Protein AF-A0A1I4GVE9-F1 (afdb_monomer_lite)

Radius of gyration: 15.04 Å; chains: 1; bounding box: 39×34×40 Å

pLDDT: mean 74.37, std 15.17, range [41.44, 95.19]

Structure (mmCIF, N/CA/C/O backbone):
data_AF-A0A1I4GVE9-F1
#
_entry.id   AF-A0A1I4GVE9-F1
#
loop_
_atom_site.group_PDB
_atom_site.id
_atom_site.type_symbol
_atom_site.label_atom_id
_atom_site.label_alt_id
_atom_site.label_comp_id
_atom_site.label_asym_id
_atom_site.label_entity_id
_atom_site.label_seq_id
_atom_site.pdbx_PDB_ins_code
_atom_site.Cartn_x
_atom_site.Cartn_y
_atom_site.Cartn_z
_atom_site.occupancy
_atom_site.B_iso_or_equiv
_atom_site.auth_seq_id
_atom_site.auth_comp_id
_atom_site.auth_asym_id
_atom_site.auth_atom_id
_atom_site.pdbx_PDB_model_num
ATOM 1 N N . MET A 1 1 ? 8.252 17.056 12.351 1.00 48.03 1 MET A N 1
ATOM 2 C CA . MET A 1 1 ? 9.646 16.942 11.868 1.00 48.03 1 MET A CA 1
ATOM 3 C C . MET A 1 1 ? 9.617 17.263 10.377 1.00 48.03 1 MET A C 1
ATOM 5 O O . MET A 1 1 ? 8.660 16.851 9.738 1.00 48.03 1 MET A O 1
ATOM 9 N N . VAL A 1 2 ? 10.546 18.068 9.852 1.00 52.19 2 VAL A N 1
ATOM 10 C CA . VAL A 1 2 ? 10.634 18.364 8.405 1.00 52.19 2 VAL A CA 1
ATOM 11 C C . VAL A 1 2 ? 11.435 17.236 7.752 1.00 52.19 2 VAL A C 1
ATOM 13 O O . VAL A 1 2 ? 12.454 16.843 8.314 1.00 52.19 2 VAL A O 1
ATOM 16 N N . PHE A 1 3 ? 10.951 16.693 6.633 1.00 45.41 3 PHE A N 1
ATOM 17 C CA . PHE A 1 3 ? 11.637 15.646 5.869 1.00 45.41 3 PHE A CA 1
ATOM 18 C C . PHE A 1 3 ? 13.002 16.144 5.368 1.00 45.41 3 PHE A C 1
ATOM 20 O O . PHE A 1 3 ? 13.081 17.218 4.769 1.00 45.41 3 PHE A O 1
ATOM 27 N N . ASP A 1 4 ? 14.058 15.369 5.619 1.00 55.31 4 ASP A N 1
ATOM 28 C CA . ASP A 1 4 ? 15.415 15.608 5.129 1.00 55.31 4 ASP A CA 1
ATOM 29 C C . ASP A 1 4 ? 15.793 14.530 4.095 1.00 55.31 4 ASP A C 1
ATOM 31 O O . ASP A 1 4 ? 16.077 13.389 4.476 1.00 55.31 4 ASP A O 1
ATOM 35 N N . PRO A 1 5 ? 15.855 14.868 2.791 1.00 46.38 5 PRO A N 1
ATOM 36 C CA . PRO A 1 5 ? 16.192 13.907 1.745 1.00 46.38 5 PRO A CA 1
ATOM 37 C C . PRO A 1 5 ? 17.630 13.375 1.847 1.00 46.38 5 PRO A C 1
ATOM 39 O O . PRO A 1 5 ? 17.944 12.365 1.218 1.00 46.38 5 PRO A O 1
ATOM 42 N N . ALA A 1 6 ? 18.515 13.998 2.636 1.00 58.88 6 ALA A N 1
ATOM 43 C CA . ALA A 1 6 ? 19.870 13.506 2.882 1.00 58.88 6 ALA A CA 1
ATOM 44 C C . ALA A 1 6 ? 19.938 12.456 4.009 1.00 58.8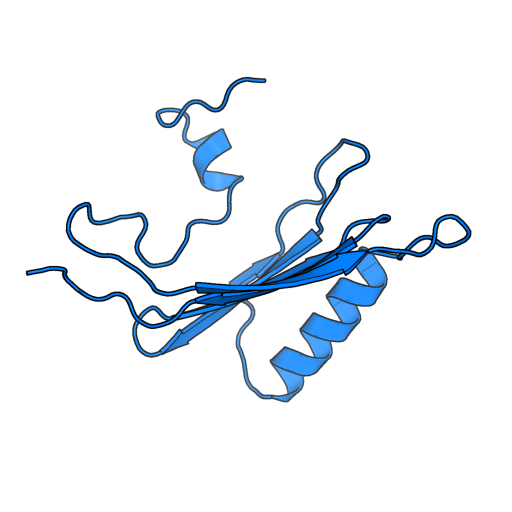8 6 ALA A C 1
ATOM 46 O O . ALA A 1 6 ? 20.916 11.704 4.076 1.00 58.88 6 ALA A O 1
ATOM 47 N N . ASN A 1 7 ? 18.897 12.322 4.832 1.00 68.56 7 ASN A N 1
ATOM 48 C CA . ASN A 1 7 ? 18.871 11.410 5.971 1.00 68.56 7 ASN A CA 1
ATOM 49 C C . ASN A 1 7 ? 18.470 9.977 5.563 1.00 68.56 7 ASN A C 1
ATOM 51 O O . ASN A 1 7 ? 17.321 9.723 5.213 1.00 68.56 7 ASN A O 1
ATOM 55 N N . GLN A 1 8 ? 19.408 9.025 5.649 1.00 57.44 8 GLN A N 1
ATOM 56 C CA . GLN A 1 8 ? 19.193 7.619 5.267 1.00 57.44 8 GLN A CA 1
ATOM 57 C C . GLN A 1 8 ? 18.091 6.932 6.086 1.00 57.44 8 GLN A C 1
ATOM 59 O O . GLN A 1 8 ? 17.283 6.221 5.513 1.00 57.44 8 GLN A O 1
ATOM 64 N N . GLU A 1 9 ? 18.005 7.184 7.392 1.00 63.44 9 GLU A N 1
ATOM 65 C CA . GLU A 1 9 ? 16.994 6.570 8.262 1.00 63.44 9 GLU A CA 1
ATOM 66 C C . GLU A 1 9 ? 15.580 7.063 7.916 1.00 63.44 9 GLU A C 1
ATOM 68 O O . GLU A 1 9 ? 14.628 6.288 7.922 1.00 63.44 9 GLU A O 1
ATOM 73 N N . GLN A 1 10 ? 15.440 8.341 7.537 1.00 57.66 10 GLN A N 1
ATOM 74 C CA . GLN A 1 10 ? 14.177 8.867 7.013 1.00 57.66 10 GLN A CA 1
ATOM 75 C C . GLN A 1 10 ? 13.872 8.320 5.619 1.00 57.66 10 GLN A C 1
ATOM 77 O O . GLN A 1 10 ? 12.725 7.994 5.350 1.00 57.66 10 GLN A O 1
ATOM 82 N N . ARG A 1 11 ? 14.871 8.172 4.741 1.00 57.22 11 ARG A N 1
ATOM 83 C CA . ARG A 1 11 ? 14.666 7.564 3.419 1.00 57.22 11 ARG A CA 1
ATOM 84 C C . ARG A 1 11 ? 14.250 6.096 3.508 1.00 57.22 11 ARG A C 1
ATOM 86 O O . ARG A 1 11 ? 13.364 5.683 2.772 1.00 57.22 11 ARG A O 1
ATOM 93 N N . ASP A 1 12 ? 14.853 5.334 4.411 1.00 57.88 12 ASP A N 1
ATOM 94 C CA . ASP A 1 12 ? 14.545 3.916 4.626 1.00 57.88 12 ASP A CA 1
ATOM 95 C C . ASP A 1 12 ? 13.172 3.719 5.291 1.00 57.88 12 ASP A C 1
ATOM 97 O O . ASP A 1 12 ? 12.582 2.644 5.205 1.00 57.88 12 ASP A O 1
ATOM 101 N N . ALA A 1 13 ? 12.652 4.758 5.950 1.00 54.41 13 ALA A N 1
ATOM 102 C CA . ALA A 1 13 ? 11.342 4.749 6.590 1.00 54.41 13 ALA A CA 1
ATOM 103 C C . ALA A 1 13 ? 10.175 5.103 5.644 1.00 54.41 13 ALA A C 1
ATOM 105 O O . ALA A 1 13 ? 9.022 4.979 6.063 1.00 54.41 13 ALA A O 1
ATOM 106 N N . TRP A 1 14 ? 10.444 5.562 4.415 1.00 50.34 14 TRP A N 1
ATOM 107 C CA . TRP A 1 14 ? 9.430 6.013 3.450 1.00 50.34 14 TRP A CA 1
ATOM 108 C C . TRP A 1 14 ? 9.320 5.061 2.254 1.00 50.34 14 TRP A C 1
ATOM 110 O O . TRP A 1 14 ? 10.302 4.449 1.839 1.00 50.34 14 TRP A O 1
ATOM 120 N N . ASP A 1 15 ? 8.104 4.918 1.718 1.00 52.06 15 ASP A N 1
ATOM 121 C CA . ASP A 1 15 ? 7.857 4.137 0.505 1.00 52.06 15 ASP A CA 1
ATOM 122 C C . ASP A 1 15 ? 8.218 4.985 -0.717 1.00 52.06 15 ASP A C 1
ATOM 124 O O . ASP A 1 15 ? 7.695 6.087 -0.892 1.00 52.06 15 ASP A O 1
ATOM 128 N N . TRP A 1 16 ? 9.159 4.491 -1.516 1.00 55.78 16 TRP A N 1
ATOM 129 C CA . TRP A 1 16 ? 9.577 5.145 -2.750 1.00 55.78 16 TRP A CA 1
ATOM 130 C C . TRP A 1 16 ? 8.739 4.598 -3.893 1.00 55.78 16 TRP A C 1
ATOM 132 O O . TRP A 1 16 ? 8.689 3.384 -4.116 1.00 55.78 16 TRP A O 1
ATOM 142 N N . GLY A 1 17 ? 8.135 5.503 -4.655 1.00 55.31 17 GLY A N 1
ATOM 143 C CA . GLY A 1 17 ? 7.556 5.185 -5.942 1.00 55.31 17 GLY A CA 1
ATOM 144 C C . GLY A 1 17 ? 8.620 4.560 -6.852 1.00 55.31 17 GLY A C 1
ATOM 145 O O . GLY A 1 17 ? 9.808 4.892 -6.784 1.00 55.31 17 GLY A O 1
ATOM 146 N N . PRO A 1 18 ? 8.235 3.638 -7.737 1.00 56.88 18 PRO A N 1
ATOM 147 C CA . PRO A 1 18 ? 9.192 2.861 -8.521 1.00 56.88 18 PRO A CA 1
ATOM 148 C C . PRO A 1 18 ? 9.983 3.694 -9.550 1.00 56.88 18 PRO A C 1
ATOM 150 O O . PRO A 1 18 ? 10.963 3.189 -10.098 1.00 56.88 18 PRO A O 1
ATOM 153 N N . CYS A 1 19 ? 9.622 4.966 -9.773 1.00 62.94 19 CYS A N 1
ATOM 154 C CA . CYS A 1 19 ? 10.345 5.890 -10.656 1.00 62.94 19 CYS A CA 1
ATOM 155 C C . CYS A 1 19 ? 11.131 6.987 -9.914 1.00 62.94 19 CYS A C 1
ATOM 157 O O . CYS A 1 19 ? 11.764 7.814 -10.567 1.00 62.94 19 CYS A O 1
ATOM 159 N N . ASP A 1 20 ? 11.155 6.986 -8.576 1.00 60.06 20 ASP A N 1
ATOM 160 C CA . ASP A 1 20 ? 11.722 8.081 -7.767 1.00 60.06 20 ASP A CA 1
ATOM 161 C C . ASP A 1 20 ? 13.254 8.237 -7.884 1.00 60.06 20 ASP A C 1
ATOM 163 O O . ASP A 1 20 ? 13.826 9.207 -7.387 1.00 60.06 20 ASP A O 1
ATOM 167 N N . ASN A 1 21 ? 13.934 7.311 -8.570 1.00 52.69 21 ASN A N 1
ATOM 168 C CA . ASN A 1 21 ? 15.392 7.294 -8.705 1.00 52.69 21 ASN A CA 1
ATOM 169 C C . ASN A 1 21 ? 15.938 7.944 -9.995 1.00 52.69 21 ASN A C 1
ATOM 171 O O . ASN A 1 21 ? 17.150 8.144 -10.080 1.00 52.69 21 ASN A O 1
ATOM 175 N N . GLU A 1 22 ? 15.110 8.307 -10.986 1.00 54.88 22 GLU A N 1
ATOM 176 C CA . GLU A 1 22 ? 15.590 8.945 -12.227 1.00 54.88 22 GLU A CA 1
ATOM 177 C C . GLU A 1 22 ? 14.774 10.192 -12.614 1.00 54.88 22 GLU A C 1
ATOM 179 O O . GLU A 1 22 ? 13.592 10.112 -12.930 1.00 54.88 22 GLU A O 1
ATOM 184 N N . ALA A 1 23 ? 15.434 11.359 -12.662 1.00 53.28 23 ALA A N 1
ATOM 185 C CA . ALA A 1 23 ? 14.811 12.672 -12.897 1.00 53.28 23 ALA A CA 1
ATOM 186 C C . ALA A 1 23 ? 14.120 12.848 -14.268 1.00 53.28 23 ALA A C 1
ATOM 188 O O . ALA A 1 23 ? 13.421 13.837 -14.479 1.00 53.28 23 ALA A O 1
ATOM 189 N N . THR A 1 24 ? 14.331 11.929 -15.212 1.00 53.34 24 THR A N 1
ATOM 190 C CA . THR A 1 24 ? 13.750 11.954 -16.568 1.00 53.34 24 THR A CA 1
ATOM 191 C C . THR A 1 24 ? 12.631 10.932 -16.757 1.00 53.34 24 THR A C 1
ATOM 193 O O . THR A 1 24 ? 12.112 10.770 -17.865 1.00 53.34 24 THR A O 1
ATOM 196 N N . THR A 1 25 ? 12.241 10.259 -15.680 1.00 64.56 25 THR A N 1
ATOM 197 C CA . THR A 1 25 ? 11.281 9.165 -15.705 1.00 64.56 25 THR A CA 1
ATOM 198 C C . THR A 1 25 ? 10.072 9.561 -14.870 1.00 64.56 25 THR A C 1
ATOM 200 O O . THR A 1 25 ? 10.208 10.062 -13.759 1.00 64.56 25 THR A O 1
ATOM 203 N N . GLY A 1 26 ? 8.871 9.392 -15.415 1.00 67.00 26 GLY A N 1
ATOM 204 C CA . GLY A 1 26 ? 7.635 9.629 -14.680 1.00 67.00 26 GLY A CA 1
ATOM 205 C C . GLY A 1 26 ? 6.712 8.434 -14.706 1.00 67.00 26 GLY A C 1
ATOM 206 O O . GLY A 1 26 ? 6.968 7.424 -15.358 1.00 67.00 26 GLY A O 1
ATOM 207 N N . GLN A 1 27 ? 5.617 8.583 -13.975 1.00 76.00 27 GLN A N 1
ATOM 208 C CA . GLN A 1 27 ? 4.654 7.525 -13.761 1.00 76.00 27 GLN A CA 1
ATOM 209 C C . GLN A 1 27 ? 3.246 8.097 -13.735 1.00 76.00 27 GLN A C 1
ATOM 211 O O . GLN A 1 27 ? 2.986 9.114 -13.090 1.00 76.00 27 GLN A O 1
ATOM 216 N N . TYR A 1 28 ? 2.316 7.416 -14.395 1.00 77.38 28 TYR A N 1
ATOM 217 C CA . TYR A 1 28 ? 0.899 7.689 -14.202 1.00 77.38 28 TYR A CA 1
ATOM 218 C C . TYR A 1 28 ? 0.405 6.933 -12.979 1.00 77.38 28 TYR A C 1
ATOM 220 O O . TYR A 1 28 ? 0.676 5.743 -12.836 1.00 77.38 28 TYR A O 1
ATOM 228 N N . SER A 1 29 ? -0.338 7.618 -12.115 1.00 82.12 29 SER A N 1
ATOM 229 C CA . SER A 1 29 ? -0.904 7.015 -10.911 1.00 82.12 29 SER A CA 1
ATOM 230 C C . SER A 1 29 ? -2.409 7.237 -10.859 1.00 82.12 29 SER A C 1
ATOM 232 O O . SER A 1 29 ? -2.896 8.331 -11.150 1.00 82.12 29 SER A O 1
ATOM 234 N N . VAL A 1 30 ? -3.143 6.200 -10.469 1.00 82.94 30 VAL A N 1
ATOM 235 C CA . VAL A 1 30 ? -4.564 6.283 -10.131 1.00 82.94 30 VAL A CA 1
ATOM 236 C C . VAL A 1 30 ? -4.698 6.110 -8.629 1.00 82.94 30 VAL A C 1
ATOM 238 O O . VAL A 1 30 ? -4.187 5.149 -8.060 1.00 82.94 30 VAL A O 1
ATOM 241 N N . PHE A 1 31 ? -5.408 7.044 -8.003 1.00 86.62 31 PHE A N 1
ATOM 242 C CA . PHE A 1 31 ? -5.641 7.078 -6.567 1.00 86.62 31 PHE A CA 1
ATOM 243 C C . PHE A 1 31 ? -7.131 6.998 -6.271 1.00 86.62 31 PHE A C 1
ATOM 245 O O . PHE A 1 31 ? -7.918 7.798 -6.783 1.00 86.62 31 PHE A O 1
ATOM 252 N N . VAL A 1 32 ? -7.511 6.059 -5.411 1.00 89.06 32 VAL A N 1
ATOM 253 C CA . VAL A 1 32 ? -8.872 5.952 -4.887 1.00 89.06 32 VAL A CA 1
ATOM 254 C C . VAL A 1 32 ? -8.816 6.019 -3.372 1.00 89.06 32 VAL A C 1
ATOM 256 O O . VAL A 1 32 ? -8.060 5.277 -2.753 1.00 89.06 32 VAL A O 1
ATOM 259 N N . VAL A 1 33 ? -9.648 6.878 -2.778 1.00 90.94 33 VAL A N 1
ATOM 260 C CA . VAL A 1 33 ? -9.761 7.038 -1.326 1.00 90.94 33 VAL A CA 1
ATOM 261 C C . VAL A 1 33 ? -11.199 6.882 -0.862 1.00 90.94 33 VAL A C 1
ATOM 263 O O . VAL A 1 33 ? -12.124 7.463 -1.427 1.00 90.94 33 VAL A O 1
ATOM 266 N N . GLN A 1 34 ? -11.370 6.133 0.220 1.00 89.75 34 GLN A N 1
ATOM 267 C CA . GLN A 1 34 ? -12.618 6.004 0.948 1.00 89.75 34 GLN A CA 1
ATOM 268 C C . GLN A 1 34 ? -12.422 6.517 2.371 1.00 89.75 34 GLN A C 1
ATOM 270 O O . GLN A 1 34 ? -11.618 5.981 3.130 1.00 89.75 34 GLN A O 1
ATOM 275 N N 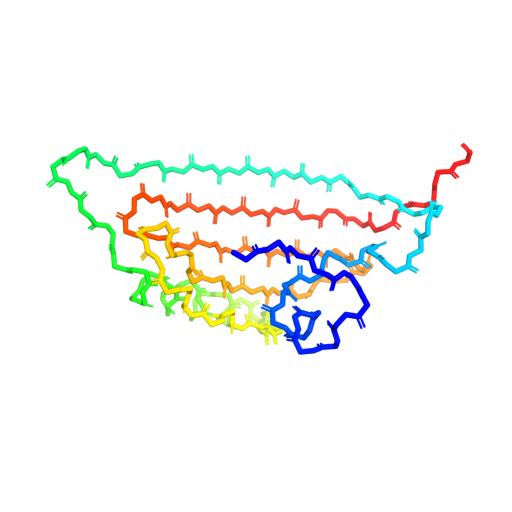. ARG A 1 35 ? -13.185 7.541 2.757 1.00 88.81 35 ARG A N 1
ATOM 276 C CA . ARG A 1 35 ? -13.187 8.060 4.131 1.00 88.81 35 ARG A CA 1
ATOM 277 C C . ARG A 1 35 ? -14.135 7.243 5.009 1.00 88.81 35 ARG A C 1
ATOM 279 O O . ARG A 1 35 ? -15.119 6.696 4.514 1.00 88.81 35 ARG A O 1
ATOM 286 N N . ALA A 1 36 ? -13.812 7.120 6.290 1.00 84.19 36 ALA A N 1
ATOM 287 C CA . ALA A 1 36 ? -14.718 6.574 7.289 1.00 84.19 36 ALA A CA 1
ATOM 288 C C . ALA A 1 36 ? -15.911 7.522 7.477 1.00 84.19 36 ALA A C 1
ATOM 290 O O . ALA A 1 36 ? -15.780 8.740 7.326 1.00 84.19 36 ALA A O 1
ATOM 291 N N . ASP A 1 37 ? -17.070 6.963 7.817 1.00 86.94 37 ASP A N 1
ATOM 292 C CA . ASP A 1 37 ? -18.174 7.773 8.327 1.00 86.94 37 ASP A CA 1
ATOM 293 C C . ASP A 1 37 ? -17.777 8.356 9.699 1.00 86.94 37 ASP A C 1
ATOM 295 O O . ASP A 1 37 ? -17.099 7.651 10.454 1.00 86.94 37 ASP A O 1
ATOM 299 N N . PRO A 1 38 ? -18.203 9.582 10.069 1.00 77.94 38 PRO A N 1
ATOM 300 C CA . PRO A 1 38 ? -17.861 10.195 11.356 1.00 77.94 38 PRO A CA 1
ATOM 301 C C . PRO A 1 38 ? -18.183 9.342 12.593 1.00 77.94 38 PRO A C 1
ATOM 303 O O . PRO A 1 38 ? -17.584 9.545 13.647 1.00 77.94 38 PRO A O 1
ATOM 306 N N . SER A 1 39 ? -19.131 8.406 12.487 1.00 81.75 39 SER A N 1
ATOM 307 C CA . SER A 1 39 ? -19.524 7.491 13.567 1.00 81.75 39 SER A CA 1
ATOM 308 C C . SER A 1 39 ? -18.726 6.181 13.612 1.00 81.75 39 SER A C 1
ATOM 310 O O . SER A 1 39 ? -18.954 5.349 14.491 1.00 81.75 39 SER A O 1
ATOM 312 N N . THR A 1 40 ? -17.792 5.980 12.681 1.00 80.50 40 THR A N 1
ATOM 313 C CA . THR A 1 40 ? -17.065 4.720 12.491 1.00 80.50 40 THR A CA 1
ATOM 314 C C . THR A 1 40 ? -15.558 4.937 12.452 1.00 80.50 40 THR A C 1
ATOM 316 O O . THR A 1 40 ? -15.078 6.006 12.088 1.00 80.50 40 THR A O 1
ATOM 319 N N . GLN A 1 41 ? -14.800 3.902 12.811 1.00 81.25 41 GLN A N 1
ATOM 320 C CA . GLN A 1 41 ? -13.351 3.873 12.639 1.00 81.25 41 GLN A CA 1
ATOM 321 C C . GLN A 1 41 ? -12.954 2.572 11.957 1.00 81.25 41 GLN A C 1
ATOM 323 O O . GLN A 1 41 ? -13.510 1.509 12.240 1.00 81.25 41 GLN A O 1
ATOM 328 N N . TYR A 1 42 ? -11.984 2.658 11.055 1.00 86.12 42 TYR A N 1
ATOM 329 C CA . TYR A 1 42 ? -11.364 1.475 10.480 1.00 86.12 42 TYR A CA 1
ATOM 330 C C . TYR A 1 42 ? -10.349 0.868 11.452 1.00 86.12 42 TYR A C 1
ATOM 332 O O . TYR A 1 42 ? -9.804 1.549 12.319 1.00 86.12 42 TYR A O 1
ATOM 340 N N . HIS A 1 43 ? -10.062 -0.421 11.262 1.00 86.44 43 HIS A N 1
ATOM 341 C CA . HIS A 1 43 ? -8.977 -1.131 11.935 1.00 86.44 43 HIS A CA 1
ATOM 342 C C . HIS A 1 43 ? -7.853 -1.393 10.919 1.00 86.44 43 HIS A C 1
ATOM 344 O O . HIS A 1 43 ? -7.913 -2.398 10.203 1.00 86.44 43 HIS A O 1
ATOM 350 N N . PRO A 1 44 ? -6.843 -0.504 10.817 1.00 83.00 44 PRO A N 1
ATOM 351 C CA . PRO A 1 44 ? 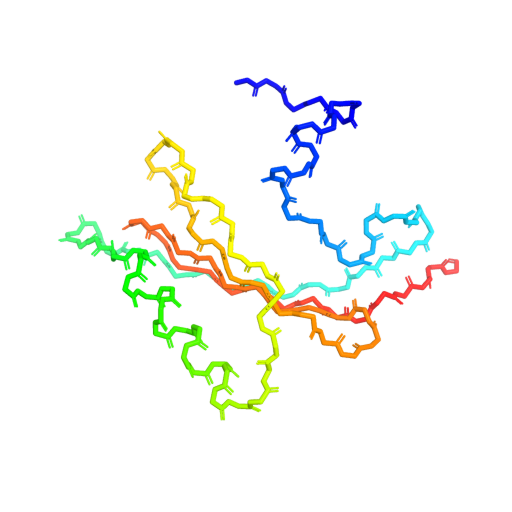-5.789 -0.586 9.804 1.00 83.00 44 PRO A CA 1
ATOM 352 C C . PRO A 1 44 ? -5.066 -1.923 9.746 1.00 83.00 44 PRO A C 1
ATOM 354 O O . PRO A 1 44 ? -4.750 -2.411 8.666 1.00 83.00 44 PRO A O 1
ATOM 357 N N . GLU A 1 45 ? -4.817 -2.532 10.906 1.00 82.50 45 GLU A N 1
ATOM 358 C CA . GLU A 1 45 ? -4.091 -3.795 10.988 1.00 82.50 45 GLU A CA 1
ATOM 359 C C . GLU A 1 45 ? -4.878 -4.941 10.363 1.00 82.50 45 GLU A C 1
ATOM 361 O O . GLU A 1 45 ? -4.377 -5.603 9.458 1.00 82.50 45 GLU A O 1
ATOM 366 N N . SER A 1 46 ? -6.134 -5.119 10.777 1.00 87.19 46 SER A N 1
ATOM 367 C CA . SER A 1 46 ? -6.995 -6.184 10.260 1.00 87.19 46 SER A CA 1
ATOM 368 C C . SER A 1 46 ? -7.310 -6.000 8.775 1.00 87.19 46 SER A C 1
ATOM 370 O O . SER A 1 46 ? -7.379 -6.974 8.026 1.00 87.19 46 SER A O 1
ATOM 372 N N . LEU A 1 47 ? -7.495 -4.755 8.326 1.00 88.44 47 LEU A N 1
ATOM 373 C CA . LEU A 1 47 ? -7.717 -4.461 6.910 1.00 88.44 47 LEU A CA 1
ATOM 374 C C . LEU A 1 47 ? -6.453 -4.693 6.083 1.00 88.44 47 LEU A C 1
ATOM 376 O O . LEU A 1 47 ? -6.539 -5.293 5.013 1.00 88.44 47 LEU A O 1
ATOM 380 N N . GLY A 1 48 ? -5.290 -4.298 6.602 1.00 87.12 48 GLY A N 1
ATOM 381 C CA . GLY A 1 48 ? -4.006 -4.596 5.986 1.00 87.12 48 GLY A CA 1
ATOM 382 C C . GLY A 1 48 ? -3.787 -6.102 5.831 1.00 87.12 48 GLY A C 1
ATOM 383 O O . GLY A 1 48 ? -3.514 -6.576 4.734 1.00 87.12 48 GLY A O 1
ATOM 384 N N . GLU A 1 49 ? -3.988 -6.889 6.886 1.00 88.06 49 GLU A N 1
ATOM 385 C CA . GLU A 1 49 ? -3.867 -8.352 6.815 1.00 88.06 49 GLU A CA 1
ATOM 386 C C . GLU A 1 49 ? -4.842 -8.977 5.814 1.00 88.06 49 GLU A C 1
ATOM 388 O O . GLU A 1 49 ? -4.473 -9.883 5.067 1.00 88.06 49 GLU A O 1
ATOM 393 N N . LYS A 1 50 ? -6.074 -8.460 5.736 1.00 91.69 50 LYS A N 1
ATOM 394 C CA . LYS A 1 50 ? -7.056 -8.914 4.748 1.00 91.69 50 LYS A CA 1
ATOM 395 C C . LYS A 1 50 ? -6.581 -8.666 3.314 1.00 91.69 50 LYS A C 1
ATOM 397 O O . LYS A 1 50 ? -6.693 -9.567 2.484 1.00 91.69 50 LYS A O 1
ATOM 402 N N . VAL A 1 51 ? -6.063 -7.472 3.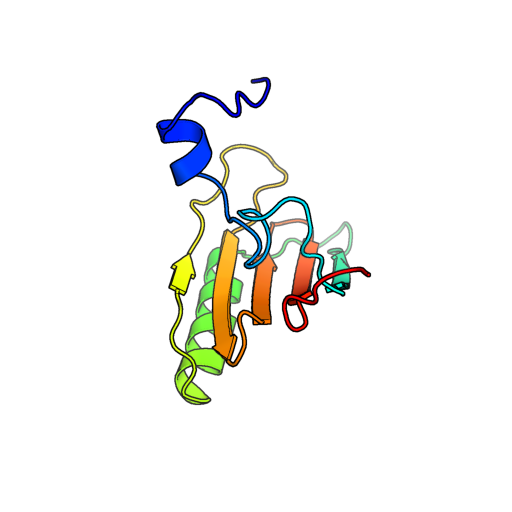023 1.00 91.38 51 VAL A N 1
ATOM 403 C CA . VAL A 1 51 ? -5.546 -7.123 1.690 1.00 91.38 51 VAL A CA 1
ATOM 404 C C . VAL A 1 51 ? -4.292 -7.927 1.362 1.00 91.38 51 VAL A C 1
ATOM 406 O O . VAL A 1 51 ? -4.212 -8.495 0.276 1.00 91.38 51 VAL A O 1
ATOM 409 N N . ARG A 1 52 ? -3.371 -8.066 2.321 1.00 90.00 52 ARG A N 1
ATOM 410 C CA . ARG A 1 52 ? -2.185 -8.920 2.202 1.00 90.00 52 ARG A CA 1
ATOM 411 C C . ARG A 1 52 ? -2.559 -10.338 1.782 1.00 90.00 52 ARG A C 1
ATOM 413 O O . ARG A 1 52 ? -2.090 -10.803 0.750 1.00 90.00 52 ARG A O 1
ATOM 420 N N . ASN A 1 53 ? -3.423 -10.995 2.556 1.00 93.12 53 ASN A N 1
ATOM 421 C CA . ASN A 1 53 ? -3.821 -12.380 2.301 1.00 93.12 53 ASN A CA 1
ATOM 422 C C . ASN A 1 53 ? -4.492 -12.524 0.929 1.00 93.12 53 ASN A C 1
ATOM 424 O O . ASN A 1 53 ? -4.292 -13.518 0.235 1.00 93.12 53 ASN A O 1
ATOM 428 N N . TYR A 1 54 ? -5.289 -11.528 0.532 1.00 94.56 54 TYR A N 1
ATOM 429 C CA . TYR A 1 54 ? -5.921 -11.507 -0.781 1.00 94.56 54 TYR A CA 1
ATOM 430 C C . TYR A 1 54 ? -4.887 -11.408 -1.912 1.00 94.56 54 TYR A C 1
ATOM 432 O O . TYR A 1 54 ? -4.941 -12.199 -2.849 1.00 94.56 54 TYR A O 1
ATOM 440 N N . TRP A 1 55 ? -3.923 -10.490 -1.821 1.00 93.25 55 TRP A N 1
ATOM 441 C CA . TRP A 1 55 ? -2.887 -10.313 -2.842 1.00 93.25 55 TRP A CA 1
ATOM 442 C C . TRP A 1 55 ? -1.904 -11.482 -2.917 1.00 93.25 55 TRP A C 1
ATOM 444 O O . TRP A 1 55 ? -1.601 -11.938 -4.018 1.00 93.25 55 TRP A O 1
ATOM 454 N N . GLU A 1 56 ? -1.470 -12.024 -1.778 1.00 92.44 56 GLU A N 1
ATOM 455 C CA . GLU A 1 56 ? -0.665 -13.252 -1.736 1.00 92.44 56 GLU A CA 1
ATOM 456 C C . GLU A 1 56 ? -1.435 -14.428 -2.368 1.00 92.44 56 GLU A C 1
ATOM 458 O O . GLU A 1 56 ? -0.869 -15.198 -3.143 1.00 92.44 56 GLU A O 1
ATOM 463 N N . GLY A 1 57 ? -2.752 -14.522 -2.134 1.00 95.19 57 GLY A N 1
ATOM 464 C CA . GLY A 1 57 ? -3.630 -15.513 -2.768 1.00 95.19 57 GLY A CA 1
ATOM 465 C C . GLY A 1 57 ? -3.780 -15.360 -4.289 1.00 95.19 57 GLY A C 1
ATOM 466 O O . GLY A 1 57 ? -4.082 -16.339 -4.969 1.00 95.19 57 GLY A O 1
ATOM 467 N N . LEU A 1 58 ? -3.531 -14.163 -4.834 1.00 94.00 58 LEU A N 1
ATOM 468 C CA . LEU A 1 58 ? -3.449 -13.906 -6.279 1.00 94.00 58 LEU A CA 1
ATOM 469 C C . LEU A 1 58 ? -2.054 -14.194 -6.863 1.00 94.00 58 LEU A C 1
ATOM 471 O O . LEU A 1 58 ? -1.869 -14.092 -8.074 1.00 94.00 58 LEU A O 1
ATOM 475 N N . GLY A 1 59 ? -1.081 -14.565 -6.025 1.00 92.00 59 GLY A N 1
ATOM 476 C CA . GLY A 1 59 ? 0.297 -14.842 -6.428 1.00 92.00 59 GLY A CA 1
ATOM 477 C C . GLY A 1 59 ? 1.217 -13.620 -6.424 1.00 92.00 59 GLY A C 1
ATOM 478 O O . GLY A 1 59 ? 2.349 -13.716 -6.898 1.00 92.00 59 GLY A O 1
ATOM 479 N N . TYR A 1 60 ? 0.771 -12.478 -5.894 1.00 89.56 60 TYR A N 1
ATOM 480 C CA . TYR A 1 60 ? 1.635 -11.313 -5.730 1.00 89.56 60 TYR A CA 1
ATOM 481 C C . TYR A 1 60 ? 2.592 -11.488 -4.55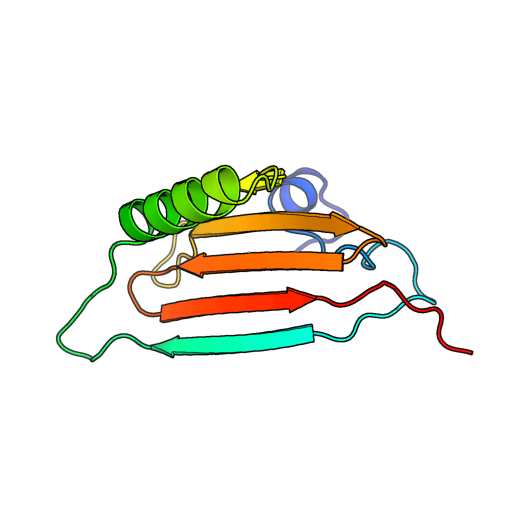1 1.00 89.56 60 TYR A C 1
ATOM 483 O O . TYR A 1 60 ? 2.242 -12.058 -3.519 1.00 89.56 60 TYR A O 1
ATOM 491 N N . THR A 1 61 ? 3.805 -10.952 -4.690 1.00 86.19 61 THR A N 1
ATOM 492 C CA . THR A 1 61 ? 4.773 -10.884 -3.590 1.00 86.19 61 THR A CA 1
ATOM 493 C C . THR A 1 61 ? 4.690 -9.516 -2.933 1.00 86.19 61 THR A C 1
ATOM 495 O O . THR A 1 61 ? 4.904 -8.494 -3.581 1.00 86.19 61 THR A O 1
ATOM 498 N N . ILE A 1 62 ? 4.380 -9.500 -1.637 1.00 84.25 62 ILE A N 1
ATOM 499 C CA . ILE A 1 62 ? 4.392 -8.270 -0.846 1.00 84.25 62 ILE A CA 1
ATOM 500 C C . ILE A 1 62 ? 5.839 -7.808 -0.685 1.00 84.25 62 ILE A C 1
ATOM 502 O O . ILE A 1 62 ? 6.668 -8.538 -0.142 1.00 84.25 62 ILE A O 1
ATOM 506 N N . ARG A 1 63 ? 6.126 -6.590 -1.142 1.00 73.56 63 ARG A N 1
ATOM 507 C CA . ARG A 1 63 ? 7.442 -5.956 -1.027 1.00 73.56 63 ARG A CA 1
ATOM 508 C C . ARG A 1 63 ? 7.631 -5.348 0.357 1.00 73.56 63 ARG A C 1
ATOM 510 O O . ARG A 1 63 ? 8.656 -5.562 0.997 1.00 73.56 63 ARG A O 1
ATOM 517 N N . GLN A 1 64 ? 6.643 -4.578 0.806 1.00 66.94 64 GLN A N 1
ATOM 518 C CA . GLN A 1 64 ? 6.775 -3.735 1.987 1.00 66.94 64 GLN A CA 1
ATOM 519 C C . GLN A 1 64 ? 5.472 -3.677 2.776 1.00 66.94 64 GLN A C 1
ATOM 521 O O . GLN A 1 64 ? 4.378 -3.634 2.216 1.00 66.94 64 GLN A O 1
ATOM 526 N N . ILE A 1 65 ? 5.617 -3.662 4.101 1.00 62.50 65 ILE A N 1
ATOM 527 C CA . ILE A 1 65 ? 4.577 -3.243 5.033 1.00 62.50 65 ILE A CA 1
ATOM 528 C C . ILE A 1 65 ? 5.158 -2.035 5.761 1.00 62.50 65 ILE A C 1
ATOM 530 O O . ILE A 1 65 ? 6.084 -2.192 6.557 1.00 62.50 65 ILE A O 1
ATOM 534 N N . GLY A 1 66 ? 4.665 -0.838 5.448 1.00 59.88 66 GLY A N 1
ATOM 535 C CA . GLY A 1 66 ? 5.137 0.392 6.083 1.00 59.88 66 GLY A CA 1
ATOM 536 C C . GLY A 1 66 ? 4.900 0.350 7.599 1.00 59.88 66 GLY A C 1
ATOM 537 O O . GLY A 1 66 ? 3.910 -0.250 8.043 1.00 59.88 66 GLY A O 1
ATOM 538 N N . PRO A 1 67 ? 5.784 0.952 8.419 1.00 55.00 67 PRO A N 1
ATOM 539 C CA . PRO A 1 67 ? 5.552 1.028 9.852 1.00 55.00 67 PRO A CA 1
ATOM 540 C C . PRO A 1 67 ? 4.243 1.789 10.107 1.00 55.00 67 PRO A C 1
ATOM 542 O O . PRO A 1 67 ? 3.964 2.767 9.409 1.00 55.00 67 PRO A O 1
ATOM 545 N N . PRO A 1 68 ? 3.430 1.389 11.099 1.00 56.28 68 PRO A N 1
ATOM 546 C CA . PRO A 1 68 ? 2.312 2.219 11.514 1.00 56.28 68 PRO A CA 1
ATOM 547 C C . PRO A 1 68 ? 2.889 3.570 11.945 1.00 56.28 68 PRO A C 1
ATOM 549 O O . PRO A 1 68 ? 3.700 3.627 12.875 1.00 56.28 68 PRO A O 1
ATOM 552 N N . ALA A 1 69 ? 2.516 4.657 11.263 1.00 53.59 69 ALA A N 1
ATOM 553 C CA . ALA A 1 69 ? 2.945 5.988 11.690 1.00 53.59 69 ALA A CA 1
ATOM 554 C C . ALA A 1 69 ? 2.503 6.239 13.149 1.00 53.59 69 ALA A C 1
ATOM 556 O O . ALA A 1 69 ? 1.676 5.506 13.685 1.00 53.59 69 ALA A O 1
ATOM 557 N N . GLN A 1 70 ? 3.049 7.253 13.827 1.00 48.62 70 GLN A N 1
ATOM 558 C CA . GLN A 1 70 ? 2.770 7.511 15.250 1.00 48.62 70 GLN A CA 1
ATOM 559 C C . GLN A 1 70 ? 1.778 8.676 15.540 1.00 48.62 70 GLN A C 1
ATOM 561 O O . GLN A 1 70 ? 1.674 9.104 16.688 1.00 48.62 70 GLN A O 1
ATOM 566 N N . ASP A 1 71 ? 0.957 9.150 14.594 1.00 46.69 71 ASP A N 1
ATOM 567 C CA . ASP A 1 71 ? -0.032 10.246 14.806 1.00 46.69 71 ASP A CA 1
ATOM 568 C C . ASP A 1 71 ? -1.526 9.829 14.719 1.00 46.69 71 ASP A C 1
ATOM 570 O O . ASP A 1 71 ? -1.854 8.738 15.138 1.00 46.69 71 ASP A O 1
ATOM 574 N N . ALA A 1 72 ? -2.497 10.663 14.341 1.00 41.44 72 ALA A N 1
ATOM 575 C CA . ALA A 1 72 ? -3.910 10.230 14.207 1.00 41.44 72 ALA A CA 1
ATOM 576 C C . ALA A 1 72 ? -4.263 9.831 12.762 1.00 41.44 72 ALA A C 1
ATOM 578 O O . ALA A 1 72 ? -5.242 9.139 12.507 1.00 41.44 72 ALA A O 1
ATOM 579 N N . THR A 1 73 ? -3.409 10.218 11.817 1.00 54.53 73 THR A N 1
ATOM 580 C CA . THR A 1 73 ? -3.584 10.023 10.376 1.00 54.53 73 THR A CA 1
ATOM 581 C C . THR A 1 73 ? -2.974 8.705 9.867 1.00 54.53 73 THR A C 1
ATOM 583 O O . THR A 1 73 ? -3.013 8.428 8.671 1.00 54.53 73 THR A O 1
ATOM 586 N N . ARG A 1 74 ? -2.449 7.876 10.788 1.00 57.69 74 ARG A N 1
ATOM 587 C CA . ARG A 1 74 ? -1.587 6.684 10.618 1.00 57.69 74 ARG A CA 1
ATOM 588 C C . ARG A 1 74 ? -2.060 5.664 9.583 1.00 57.69 74 ARG A C 1
ATOM 590 O O . ARG A 1 74 ? -2.791 4.733 9.916 1.00 57.69 74 ARG A O 1
ATOM 597 N N . GLY A 1 75 ? -1.562 5.787 8.358 1.00 62.31 75 GLY A N 1
ATOM 598 C CA . GLY A 1 75 ? -1.634 4.731 7.352 1.00 62.31 75 GLY A CA 1
ATOM 599 C C . GLY A 1 75 ? -0.745 3.536 7.723 1.00 62.31 75 GLY A C 1
ATOM 600 O O . GLY A 1 75 ? 0.424 3.720 8.050 1.00 62.31 75 GLY A O 1
ATOM 601 N N . ARG A 1 76 ? -1.269 2.310 7.660 1.00 72.44 76 ARG A N 1
ATOM 602 C CA . ARG A 1 76 ? -0.483 1.099 7.398 1.00 72.44 76 ARG A CA 1
ATOM 603 C C . ARG A 1 76 ? -0.511 0.890 5.893 1.00 72.44 76 ARG A C 1
ATOM 605 O O . ARG A 1 76 ? -1.599 0.683 5.357 1.00 72.44 76 ARG A O 1
ATOM 612 N N . SER A 1 77 ? 0.649 0.953 5.249 1.00 78.19 77 SER A N 1
ATOM 613 C CA . SER A 1 77 ? 0.769 0.703 3.811 1.00 78.19 77 SER A CA 1
ATOM 614 C C . SER A 1 77 ? 1.239 -0.719 3.536 1.00 78.19 77 SER A C 1
ATOM 616 O O . SER A 1 77 ? 2.033 -1.278 4.294 1.00 78.19 77 SER A O 1
ATOM 618 N N . ILE A 1 78 ? 0.726 -1.305 2.463 1.00 84.62 78 ILE A N 1
ATOM 619 C CA . ILE A 1 78 ? 1.140 -2.587 1.905 1.00 84.62 78 ILE A CA 1
ATOM 620 C C . ILE A 1 78 ? 1.404 -2.349 0.434 1.00 84.62 78 ILE A C 1
ATOM 622 O O . ILE A 1 78 ? 0.504 -1.895 -0.271 1.00 84.62 78 ILE A O 1
ATOM 626 N N . SER A 1 79 ? 2.598 -2.714 -0.014 1.00 83.81 79 SER A N 1
ATOM 627 C CA . SER A 1 79 ? 3.054 -2.411 -1.368 1.00 83.81 79 SER A CA 1
ATOM 628 C C . SER A 1 79 ? 3.502 -3.682 -2.075 1.00 83.81 79 SER A C 1
ATOM 630 O O . SER A 1 79 ? 4.144 -4.560 -1.485 1.00 83.81 79 SER A O 1
ATOM 632 N N . VAL A 1 80 ? 3.139 -3.785 -3.348 1.00 84.56 80 VAL A N 1
ATOM 633 C CA . VAL A 1 80 ? 3.480 -4.880 -4.257 1.00 84.56 80 VAL A CA 1
ATOM 634 C C . VAL A 1 80 ? 4.172 -4.287 -5.474 1.00 84.56 80 VAL A C 1
ATOM 636 O O . VAL A 1 80 ? 3.638 -3.373 -6.104 1.00 84.56 80 VAL A O 1
ATOM 639 N N . ASP A 1 81 ? 5.321 -4.856 -5.830 1.00 82.31 81 ASP A N 1
ATOM 640 C CA . ASP A 1 81 ? 5.949 -4.588 -7.120 1.00 82.31 81 ASP A CA 1
ATOM 641 C C . ASP A 1 81 ? 5.269 -5.419 -8.208 1.00 82.31 81 ASP A C 1
ATOM 643 O O . ASP A 1 81 ? 5.044 -6.626 -8.068 1.00 82.31 81 ASP A O 1
ATOM 647 N N . LEU A 1 82 ? 4.957 -4.759 -9.314 1.00 82.38 82 LEU A N 1
ATOM 648 C CA . LEU A 1 82 ? 4.449 -5.366 -10.533 1.00 82.38 82 LEU A CA 1
ATOM 649 C C . LEU A 1 82 ? 5.551 -5.334 -11.611 1.00 82.38 82 LEU A C 1
ATOM 651 O O . LEU A 1 82 ? 6.565 -4.645 -11.459 1.00 82.38 82 LEU A O 1
ATOM 655 N N . PRO A 1 83 ? 5.396 -6.085 -12.717 1.00 82.00 83 PRO A N 1
ATOM 656 C CA . PRO A 1 83 ? 6.316 -5.991 -13.847 1.00 82.00 83 PRO A CA 1
ATOM 657 C C . PRO A 1 83 ? 6.496 -4.551 -14.352 1.00 82.00 83 PRO A C 1
ATOM 659 O O . PRO A 1 83 ? 5.629 -3.703 -14.160 1.00 82.00 83 PRO A O 1
ATOM 662 N N . HIS A 1 84 ? 7.619 -4.294 -15.030 1.00 78.88 84 HIS A N 1
ATOM 663 C CA . HIS A 1 84 ? 7.920 -3.004 -15.674 1.00 78.88 84 HIS A CA 1
ATOM 664 C C . HIS A 1 84 ? 7.961 -1.800 -14.718 1.00 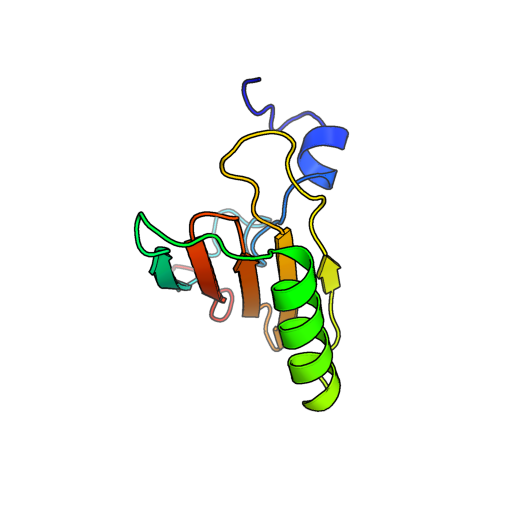78.88 84 HIS A C 1
ATOM 666 O O . HIS A 1 84 ? 7.635 -0.675 -15.100 1.00 78.88 84 HIS A O 1
ATOM 672 N N . SER A 1 85 ? 8.387 -2.034 -13.472 1.00 75.12 85 SER A N 1
ATOM 673 C CA . SER A 1 85 ? 8.460 -0.997 -12.436 1.00 75.12 85 SER A CA 1
ATOM 674 C C . SER A 1 85 ? 7.103 -0.326 -12.178 1.00 75.12 85 SER A C 1
ATOM 676 O O . SER A 1 85 ? 7.044 0.848 -11.830 1.00 75.12 85 SER A O 1
ATOM 678 N N . ALA A 1 86 ? 6.006 -1.058 -12.371 1.00 83.12 86 ALA A N 1
ATOM 679 C CA . ALA A 1 86 ? 4.691 -0.673 -11.880 1.00 83.12 86 ALA A CA 1
ATOM 680 C C . ALA A 1 86 ? 4.532 -1.114 -10.418 1.00 83.12 86 ALA A C 1
ATOM 682 O O . ALA A 1 86 ? 5.244 -2.003 -9.942 1.00 83.12 86 ALA A O 1
ATOM 683 N N . SER A 1 87 ? 3.583 -0.526 -9.696 1.00 84.44 87 SER A N 1
ATOM 684 C CA . SER A 1 87 ? 3.320 -0.920 -8.310 1.00 84.44 87 SER A CA 1
ATOM 685 C C . SER A 1 87 ? 1.857 -0.753 -7.917 1.00 84.44 87 SER A C 1
ATOM 687 O O . SER A 1 87 ? 1.086 -0.010 -8.529 1.00 84.44 87 SER A O 1
ATOM 689 N N . LEU A 1 88 ? 1.472 -1.494 -6.883 1.00 88.19 88 LEU A N 1
ATOM 690 C CA . LEU A 1 88 ? 0.171 -1.411 -6.238 1.00 88.19 88 LEU A CA 1
ATOM 691 C C . LEU A 1 88 ? 0.394 -1.174 -4.748 1.00 88.19 88 LEU A C 1
ATOM 693 O O . LEU A 1 88 ? 1.063 -1.974 -4.094 1.00 88.19 88 LEU A O 1
ATOM 697 N N . GLU A 1 89 ? -0.194 -0.112 -4.213 1.00 88.25 89 GLU A N 1
ATOM 698 C CA . GLU A 1 89 ? -0.159 0.205 -2.789 1.00 88.25 89 GLU A CA 1
ATOM 699 C C . GLU A 1 89 ? -1.579 0.232 -2.225 1.00 88.25 89 GLU A C 1
ATOM 701 O O . GLU A 1 89 ? -2.516 0.756 -2.830 1.00 88.25 89 GLU A O 1
ATOM 706 N N . PHE A 1 90 ? -1.742 -0.325 -1.032 1.00 89.69 90 PHE A N 1
ATOM 707 C CA . PHE A 1 90 ? -2.920 -0.153 -0.200 1.00 89.69 90 PHE A CA 1
ATOM 708 C C . PHE A 1 90 ? -2.499 0.529 1.088 1.00 89.69 90 PHE A C 1
ATOM 710 O O . PHE A 1 90 ? -1.607 0.026 1.764 1.00 89.69 90 PHE A O 1
ATOM 717 N N . SER A 1 91 ? -3.178 1.607 1.468 1.00 87.44 91 SER A N 1
ATOM 718 C CA . SER A 1 91 ? -2.981 2.260 2.756 1.00 87.44 91 SER A CA 1
ATOM 719 C C . SER A 1 91 ? -4.278 2.318 3.555 1.00 87.44 91 SER A C 1
ATOM 721 O O . SER A 1 91 ? -5.367 2.532 3.022 1.00 87.44 91 SER A O 1
ATOM 723 N N . ALA A 1 92 ? -4.175 2.101 4.863 1.00 86.38 92 ALA A N 1
ATOM 724 C CA . ALA A 1 92 ? -5.314 2.160 5.772 1.00 86.38 92 ALA A CA 1
ATOM 725 C C . ALA A 1 92 ? -4.969 2.931 7.039 1.00 86.38 92 ALA A C 1
ATOM 727 O O . ALA A 1 92 ? -4.008 2.590 7.716 1.00 86.38 92 ALA A O 1
ATOM 728 N N . SER A 1 93 ? -5.780 3.918 7.395 1.00 84.81 93 SER A N 1
ATOM 729 C CA . SER A 1 93 ? -5.785 4.581 8.699 1.00 84.81 93 SER A CA 1
ATOM 730 C C . SER A 1 93 ? -7.131 4.374 9.385 1.00 84.81 93 SER A C 1
ATOM 732 O O . SER A 1 93 ? -8.036 3.765 8.819 1.00 84.81 93 SER A O 1
ATOM 734 N N . THR A 1 94 ? -7.286 4.864 10.615 1.00 85.00 94 THR A N 1
ATOM 735 C CA . THR A 1 94 ? -8.581 4.838 11.315 1.00 85.00 94 THR A CA 1
ATOM 736 C C . THR A 1 94 ? -9.649 5.674 10.607 1.00 85.00 94 THR A C 1
ATOM 738 O O . THR A 1 94 ? -10.836 5.425 10.801 1.00 85.00 94 THR A O 1
ATOM 741 N N . GLU A 1 95 ? -9.243 6.632 9.768 1.00 85.62 95 GLU A N 1
ATOM 742 C CA . GLU A 1 95 ? -10.118 7.621 9.128 1.00 85.62 95 GLU A CA 1
ATOM 743 C C . GLU A 1 95 ? -10.301 7.403 7.621 1.00 85.62 95 GLU A C 1
ATOM 745 O O . GLU A 1 95 ? -11.251 7.925 7.035 1.00 85.62 95 GLU A O 1
ATOM 750 N N . ALA A 1 96 ? -9.401 6.670 6.962 1.00 87.69 96 ALA A N 1
ATOM 751 C CA . ALA A 1 96 ? -9.458 6.473 5.520 1.00 87.69 96 ALA A CA 1
ATOM 752 C C . ALA A 1 96 ? -8.789 5.175 5.064 1.00 87.69 96 ALA A C 1
ATOM 754 O O . ALA A 1 96 ? -7.845 4.690 5.678 1.00 87.69 96 ALA A O 1
ATOM 755 N N . LEU A 1 97 ? -9.259 4.662 3.933 1.00 89.25 97 LEU A N 1
ATOM 756 C CA . LEU A 1 97 ? -8.621 3.613 3.150 1.00 89.25 97 LEU A CA 1
ATOM 757 C C . LEU A 1 97 ? -8.255 4.190 1.792 1.00 89.25 97 LEU A C 1
ATOM 759 O O . LEU A 1 97 ? -9.016 4.984 1.235 1.00 89.25 97 LEU A O 1
ATOM 763 N N . ALA A 1 98 ? -7.131 3.766 1.244 1.00 88.88 98 ALA A N 1
ATOM 764 C CA . ALA A 1 98 ? -6.679 4.197 -0.059 1.00 88.88 98 ALA A CA 1
ATOM 765 C C . ALA A 1 98 ? -6.025 3.055 -0.832 1.00 88.88 98 ALA A C 1
ATOM 767 O O . ALA A 1 98 ? -5.396 2.169 -0.257 1.00 88.88 98 ALA A O 1
ATOM 768 N N . ILE A 1 99 ? -6.188 3.097 -2.151 1.00 89.88 99 ILE A N 1
ATOM 769 C CA . ILE A 1 99 ? -5.449 2.263 -3.095 1.00 89.88 99 ILE A CA 1
ATOM 770 C C . ILE A 1 99 ? -4.781 3.193 -4.099 1.00 89.88 99 ILE A C 1
ATOM 772 O O . ILE A 1 99 ? -5.444 4.057 -4.685 1.00 89.88 99 ILE A O 1
ATOM 776 N N . TRP A 1 100 ? -3.489 2.977 -4.310 1.00 87.75 100 TRP A N 1
ATOM 777 C CA . TRP A 1 100 ? -2.720 3.579 -5.384 1.00 87.75 100 TRP A CA 1
ATOM 778 C C . TRP A 1 100 ? -2.330 2.502 -6.382 1.00 87.75 100 TRP A C 1
ATOM 780 O O . TRP A 1 100 ? -1.817 1.448 -6.015 1.00 87.75 100 TRP A O 1
ATOM 790 N N . VAL A 1 101 ? -2.582 2.774 -7.656 1.00 87.50 101 VAL A N 1
ATOM 791 C CA . VAL A 1 101 ? -2.050 1.983 -8.761 1.00 87.50 101 VAL A CA 1
ATOM 792 C C . VAL A 1 101 ? -1.096 2.875 -9.513 1.00 87.50 101 VAL A C 1
ATOM 794 O O . VAL A 1 101 ? -1.507 3.917 -10.027 1.00 87.50 101 VAL A O 1
ATOM 797 N N . HIS A 1 102 ? 0.150 2.454 -9.601 1.00 85.12 102 HIS A N 1
ATOM 798 C CA . HIS A 1 102 ? 1.172 3.168 -10.326 1.00 85.12 102 HIS A CA 1
ATOM 799 C C . HIS A 1 102 ? 1.534 2.379 -11.588 1.00 85.12 102 HIS A C 1
ATOM 801 O O . HIS A 1 102 ? 1.849 1.190 -11.519 1.00 85.12 102 HIS A O 1
ATOM 807 N N . GLY A 1 103 ? 1.416 3.025 -12.750 1.00 80.44 103 GLY A N 1
ATOM 808 C CA . GLY A 1 103 ? 1.717 2.441 -14.060 1.00 80.44 103 GLY A CA 1
ATOM 809 C C . GLY A 1 103 ? 3.213 2.230 -14.281 1.00 80.44 103 GLY A C 1
ATOM 810 O O . GLY A 1 103 ? 4.010 2.373 -13.372 1.00 80.44 103 GLY A O 1
ATOM 811 N N . GLU A 1 104 ? 3.635 1.896 -15.489 1.00 82.62 104 GLU A N 1
ATOM 812 C CA . GLU A 1 104 ? 5.064 1.706 -15.762 1.00 82.62 104 GLU A CA 1
ATOM 813 C C . GLU A 1 104 ? 5.835 3.032 -15.687 1.00 82.62 104 GLU A C 1
ATOM 815 O O . GLU A 1 104 ? 5.287 4.108 -15.957 1.00 82.62 104 GLU A O 1
ATOM 820 N N . CYS A 1 105 ? 7.123 2.948 -15.357 1.00 75.69 105 CYS A N 1
ATOM 821 C CA . CYS A 1 105 ? 8.024 4.085 -15.478 1.00 75.69 105 CYS A CA 1
ATOM 822 C C . CYS A 1 105 ? 8.271 4.400 -16.956 1.00 75.69 105 CYS A C 1
ATOM 824 O O . CYS A 1 105 ? 8.879 3.608 -17.677 1.00 75.69 105 CYS A O 1
ATOM 826 N N . VAL A 1 106 ? 7.831 5.574 -17.403 1.00 71.25 106 VAL A N 1
ATOM 827 C CA . VAL A 1 106 ? 8.031 6.054 -18.774 1.00 71.25 106 VAL A CA 1
ATOM 828 C C . VAL A 1 106 ? 9.048 7.184 -18.788 1.00 71.25 106 VAL A C 1
ATOM 830 O O . VAL A 1 106 ? 9.030 8.064 -17.928 1.00 71.25 106 VAL A O 1
ATOM 833 N N . LYS A 1 107 ? 9.946 7.176 -19.775 1.00 68.06 107 LYS A N 1
ATOM 834 C CA . LYS A 1 107 ? 10.793 8.341 -20.042 1.00 68.06 107 LYS A CA 1
ATOM 835 C C . LYS A 1 107 ? 9.946 9.400 -20.731 1.00 68.06 107 LYS A C 1
ATOM 837 O O . LYS A 1 107 ? 9.255 9.087 -21.699 1.00 68.06 107 LYS A O 1
ATOM 842 N N . TRP A 1 108 ? 10.009 10.629 -20.240 1.00 57.12 108 TRP A N 1
ATOM 843 C CA . TRP A 1 108 ? 9.475 11.765 -20.981 1.00 57.12 108 TRP A CA 1
ATOM 844 C C . TRP A 1 108 ? 10.502 12.166 -22.041 1.00 57.12 108 TRP A C 1
ATOM 846 O O . TRP A 1 108 ? 11.683 12.308 -21.719 1.00 57.12 108 TRP A O 1
ATOM 856 N N . GLU A 1 109 ? 10.063 12.288 -23.293 1.00 53.97 109 GLU A N 1
ATOM 857 C CA . GLU A 1 109 ? 10.851 12.930 -24.355 1.00 53.97 109 GLU A CA 1
ATOM 858 C C . GLU A 1 109 ? 10.840 14.456 -24.207 1.00 53.97 109 GLU A C 1
ATOM 860 O O . GLU A 1 109 ? 9.774 15.012 -23.848 1.00 53.97 109 GLU A O 1
#

Sequence (109 aa):
MVFDPANQEQRDAWDWGPCDNEATTGQYSVFVVQRADPSTQYHPESLGEKVRNYWEGLGYTIRQIGPPAQDATRGRSISVDLPHSASLEFSASTEALAIWVHGECVKWE

Secondary structure (DSSP, 8-state):
----TT-HHHHHTSPPPTTTT-TTEE--EEEEEEEPPTT----HHHHHHHHHHHHHHTTPPEEEEPPPPSSSS-PEEEEEEEGGGEEEEEEE-SSEEEEEEE---EE--

Foldseek 3Di:
DDDDPVDPVSVVLDDDQLQNPDPQKDKDKDKDKDWDDPVFWDDQVVVVVVVVVVCVVVVFDWDDFHDQDDDQQTWGKIKTQDPQSWIWIWIDGRTMTMIMTIGHIDGDD